Protein AF-A0A7S1YQ18-F1 (afdb_monomer_lite)

Radius of gyration: 20.89 Å; chains: 1; bounding box: 42×50×56 Å

Sequence (160 aa):
MDELAQLTNASASYEEVAENGPPTDPLQFPEPTVGRAARITATVYNPATGEEASVPNVIFEDKGSDPPDRAYWIGRKLKKAIFGCVRSCTVLKLKEGGWKGHAGPGGSAWEVTSGLAAVKIMDWNAINEMRGRHVEDPVKEVSAMQYISSNGIHPNVMCC

Secondary structure (DSSP, 8-state):
--HHHHHHTT---HHHHHHT-S--PPPPPPPPP---EEEEEEEEEETTTTEEEEEEEEEEE--TTSPPS-EEEEEEEEEEETTEEEEEEEEEEEPTT----TT-TT--EEEEEEEEEEEEEE-HHHHHHTTTTSS--HHHHHHHHHHHHHT---TTS---

Foldseek 3Di:
DVVVVVVVVVDDDPVRVVVVDDDDDDDDFPQFDDFDKDFAFAWEAEPVVRDIDGAGGKMFTCPPQDDGQWIWRWDDFDAADPFGGKTKTFIKGFDVVQDQGPDGVRHGYIYTDPDMDIDGDGDPVSLVVCPVVDPDRVSVVNRVLVVCPVVPPDPPDDHD

pLDDT: mean 86.25, std 12.16, range [46.41, 97.94]

Structure (mmCIF, N/CA/C/O backbone):
data_AF-A0A7S1YQ18-F1
#
_entry.id   AF-A0A7S1YQ18-F1
#
loop_
_atom_site.group_PDB
_atom_site.id
_atom_site.type_symbol
_atom_site.label_atom_id
_atom_site.label_alt_id
_atom_site.label_comp_id
_atom_site.label_asym_id
_atom_site.label_entity_id
_atom_site.label_seq_id
_atom_site.pdbx_PDB_ins_code
_atom_site.Cartn_x
_atom_site.Cartn_y
_atom_site.Cartn_z
_atom_site.occupancy
_atom_site.B_iso_or_equiv
_atom_site.auth_seq_id
_atom_site.auth_comp_id
_atom_site.auth_asym_id
_atom_site.auth_atom_id
_atom_site.pdbx_PDB_model_num
ATOM 1 N N . MET A 1 1 ? 21.021 -32.694 -6.159 1.00 46.41 1 MET A N 1
ATOM 2 C CA . MET A 1 1 ? 20.047 -33.247 -7.127 1.00 46.41 1 MET A CA 1
ATOM 3 C C . MET A 1 1 ? 18.936 -32.244 -7.474 1.00 46.41 1 MET A C 1
ATOM 5 O O . MET A 1 1 ? 18.363 -32.386 -8.538 1.00 46.41 1 MET A O 1
ATOM 9 N N . ASP A 1 2 ? 18.702 -31.199 -6.661 1.00 53.03 2 ASP A N 1
ATOM 10 C CA . ASP A 1 2 ? 17.746 -30.099 -6.935 1.00 53.03 2 ASP A CA 1
ATOM 11 C C . ASP A 1 2 ? 18.248 -29.011 -7.916 1.00 53.03 2 ASP A C 1
ATOM 13 O O . ASP A 1 2 ? 17.453 -28.320 -8.542 1.00 53.03 2 ASP A O 1
ATOM 17 N N . GLU A 1 3 ? 19.565 -28.854 -8.092 1.00 50.22 3 GLU A N 1
ATOM 18 C CA . GLU A 1 3 ? 20.155 -27.833 -8.986 1.00 50.22 3 GLU A CA 1
ATOM 19 C C . GLU A 1 3 ? 19.875 -28.088 -10.478 1.00 50.22 3 GLU A C 1
ATOM 21 O O . GLU A 1 3 ? 19.749 -27.154 -11.264 1.00 50.22 3 GLU A O 1
ATOM 26 N N . LEU A 1 4 ? 19.729 -29.354 -10.878 1.00 48.66 4 LEU A N 1
ATOM 27 C CA . LEU A 1 4 ? 19.463 -29.737 -12.270 1.00 48.66 4 LEU A CA 1
ATOM 28 C C . LEU A 1 4 ? 18.005 -29.501 -12.685 1.00 48.66 4 LEU A C 1
ATOM 30 O O . LEU A 1 4 ? 17.751 -29.242 -13.858 1.00 48.66 4 LEU A O 1
ATOM 34 N N . ALA A 1 5 ? 17.067 -29.528 -11.732 1.00 54.09 5 ALA A N 1
ATOM 35 C CA . ALA A 1 5 ? 15.654 -29.242 -11.983 1.00 54.09 5 ALA A CA 1
ATOM 36 C C . ALA A 1 5 ? 15.405 -27.749 -12.273 1.00 54.09 5 ALA A C 1
ATOM 38 O O . ALA A 1 5 ? 14.485 -27.397 -13.010 1.00 54.09 5 ALA A O 1
ATOM 39 N N . GLN A 1 6 ? 16.250 -26.858 -11.740 1.00 49.34 6 GLN A N 1
ATOM 40 C CA . GLN A 1 6 ? 16.194 -25.425 -12.052 1.00 49.34 6 GLN A CA 1
ATOM 41 C C . GLN A 1 6 ? 16.665 -25.117 -13.480 1.00 49.34 6 GLN A C 1
ATOM 43 O O . GLN A 1 6 ? 16.131 -24.207 -14.108 1.00 49.34 6 GLN A O 1
ATOM 48 N N . LEU A 1 7 ? 17.609 -25.897 -14.020 1.00 48.50 7 LEU A N 1
ATOM 49 C CA . LEU A 1 7 ? 18.074 -25.755 -15.405 1.00 48.50 7 LEU A CA 1
ATOM 50 C C . LEU A 1 7 ? 17.035 -26.235 -16.425 1.00 48.50 7 LEU A C 1
ATOM 52 O O . LEU A 1 7 ? 16.941 -25.660 -17.504 1.00 48.50 7 LEU A O 1
ATOM 56 N N . THR A 1 8 ? 16.218 -27.234 -16.080 1.00 51.31 8 THR A N 1
ATOM 57 C CA . THR A 1 8 ? 15.204 -27.785 -16.997 1.00 51.31 8 THR A CA 1
ATOM 58 C C . THR A 1 8 ? 14.046 -26.816 -17.257 1.00 51.31 8 THR A C 1
ATOM 60 O O . THR A 1 8 ? 13.452 -26.858 -18.325 1.00 51.31 8 THR A O 1
ATOM 63 N N . ASN A 1 9 ? 13.757 -25.906 -16.319 1.00 52.59 9 ASN A N 1
ATOM 64 C CA . ASN A 1 9 ? 12.724 -24.871 -16.476 1.00 52.59 9 ASN A CA 1
ATOM 65 C C . ASN A 1 9 ? 13.238 -23.572 -17.125 1.00 52.59 9 ASN A C 1
ATOM 67 O O . ASN A 1 9 ? 12.455 -22.646 -17.325 1.00 52.59 9 ASN A O 1
ATOM 71 N N . ALA A 1 10 ? 14.539 -23.479 -17.418 1.00 56.31 10 ALA A N 1
ATOM 72 C CA . ALA A 1 10 ? 15.176 -22.272 -17.950 1.00 56.31 10 ALA A CA 1
ATOM 73 C C . ALA A 1 10 ? 15.845 -22.479 -19.320 1.00 56.31 10 ALA A C 1
ATOM 75 O O . ALA A 1 10 ? 16.422 -21.537 -19.861 1.00 56.31 10 ALA A O 1
ATOM 76 N N . SER A 1 11 ? 15.788 -23.685 -19.892 1.00 68.81 11 SER A N 1
ATOM 77 C CA . SER A 1 11 ? 16.365 -23.970 -21.205 1.00 68.81 11 SER A CA 1
ATOM 78 C C . SER A 1 11 ? 15.278 -24.014 -22.277 1.00 68.81 11 SER A C 1
ATOM 80 O O . SER A 1 11 ? 14.524 -24.981 -22.339 1.00 68.81 11 SER A O 1
ATOM 82 N N . ALA A 1 12 ? 15.229 -22.993 -23.132 1.00 77.50 12 ALA A N 1
ATOM 83 C CA . ALA A 1 12 ? 14.598 -23.107 -24.444 1.00 77.50 12 ALA A CA 1
ATOM 84 C C . ALA A 1 12 ? 15.595 -23.764 -25.414 1.00 77.50 12 ALA A C 1
ATOM 86 O O . ALA A 1 12 ? 16.792 -23.451 -25.390 1.00 77.50 12 ALA A O 1
ATOM 87 N N . SER A 1 13 ? 15.123 -24.688 -26.244 1.00 85.69 13 SER A N 1
ATOM 88 C CA . SER A 1 13 ? 15.915 -25.279 -27.325 1.00 85.69 13 SER A CA 1
ATOM 89 C C . SER A 1 13 ? 16.262 -24.231 -28.389 1.00 85.69 13 SER A C 1
ATOM 91 O O . SER A 1 13 ? 15.602 -23.201 -28.524 1.00 85.69 13 SER A O 1
ATOM 93 N N . TYR A 1 14 ? 17.312 -24.489 -29.173 1.00 83.44 14 TYR A N 1
ATOM 94 C CA . TYR A 1 14 ? 17.672 -23.614 -30.294 1.00 83.44 14 TYR A CA 1
ATOM 95 C C . TYR A 1 14 ? 16.523 -23.475 -31.303 1.00 83.44 14 TYR A C 1
ATOM 97 O O . TYR A 1 14 ? 16.272 -22.377 -31.790 1.00 83.44 14 TYR A O 1
ATOM 105 N N . GLU A 1 15 ? 15.825 -24.577 -31.585 1.00 90.25 15 GLU A N 1
ATOM 106 C CA . GLU A 1 15 ? 14.673 -24.620 -32.489 1.00 90.25 15 GLU A CA 1
ATOM 107 C C . GLU A 1 15 ? 13.542 -23.727 -31.965 1.00 90.25 15 GLU A C 1
ATOM 109 O O . GLU A 1 15 ? 13.087 -22.854 -32.698 1.00 90.25 15 GLU A O 1
ATOM 114 N N . GLU A 1 16 ? 13.191 -23.822 -30.677 1.00 84.75 16 GLU A N 1
ATOM 115 C CA . GLU A 1 16 ? 12.201 -22.929 -30.053 1.00 84.75 16 GLU A CA 1
ATOM 116 C C . GLU A 1 16 ? 12.626 -21.457 -30.131 1.00 84.75 16 GLU A C 1
ATOM 118 O O . GLU A 1 16 ? 11.817 -20.596 -30.471 1.00 84.75 16 GLU A O 1
ATOM 123 N N . VAL A 1 17 ? 13.889 -21.128 -29.839 1.00 83.31 17 VAL A N 1
ATOM 124 C CA . VAL A 1 17 ? 14.372 -19.738 -29.930 1.00 83.31 17 VAL A CA 1
ATOM 125 C C . VAL A 1 17 ? 14.315 -19.227 -31.374 1.00 83.31 17 VAL A C 1
ATOM 127 O O . VAL A 1 17 ? 13.929 -18.081 -31.592 1.00 83.31 17 VAL A O 1
ATOM 130 N N . ALA A 1 18 ? 14.655 -20.064 -32.357 1.00 86.38 18 ALA A N 1
ATOM 131 C CA . ALA A 1 18 ? 14.587 -19.712 -33.773 1.00 86.38 18 ALA A CA 1
ATOM 132 C C . ALA A 1 18 ? 13.136 -19.532 -34.263 1.00 86.38 18 ALA A C 1
ATOM 134 O O . ALA A 1 18 ? 12.865 -18.622 -35.049 1.00 86.38 18 ALA A O 1
ATOM 135 N N . GLU A 1 19 ? 12.203 -20.354 -33.774 1.00 92.00 19 GLU A N 1
ATOM 136 C CA . GLU A 1 19 ? 10.769 -20.265 -34.083 1.00 92.00 19 GLU A CA 1
ATOM 137 C C . GLU A 1 19 ? 10.097 -19.025 -33.473 1.00 92.00 19 GLU A C 1
ATOM 139 O O . GLU A 1 19 ? 9.159 -18.483 -34.060 1.00 92.00 19 GLU A O 1
ATOM 144 N N . ASN A 1 20 ? 10.601 -18.520 -32.342 1.00 85.62 20 ASN A N 1
ATOM 145 C CA . ASN A 1 20 ? 10.099 -17.299 -31.694 1.00 85.62 20 ASN A CA 1
ATOM 146 C C . ASN A 1 20 ? 10.471 -15.995 -32.433 1.00 85.62 20 ASN A C 1
ATOM 148 O O . ASN A 1 20 ? 10.044 -14.912 -32.028 1.00 85.62 20 ASN A O 1
ATOM 152 N N . GLY A 1 21 ? 11.213 -16.086 -33.540 1.00 87.50 21 GLY A N 1
ATOM 153 C CA . GLY A 1 21 ? 11.546 -14.952 -34.396 1.00 87.50 21 GLY A CA 1
ATOM 154 C C . GLY A 1 21 ? 12.767 -14.147 -33.929 1.00 87.50 21 GLY A C 1
ATOM 155 O O . GLY A 1 21 ? 13.432 -14.494 -32.951 1.00 87.50 21 GLY A O 1
ATOM 156 N N . PRO A 1 22 ? 13.130 -13.080 -34.666 1.00 87.94 22 PRO A N 1
ATOM 157 C CA . PRO A 1 22 ? 14.273 -12.249 -34.312 1.00 87.94 22 PRO A CA 1
ATOM 158 C C . PRO A 1 22 ? 14.017 -11.497 -32.995 1.00 87.94 22 PRO A C 1
ATOM 160 O O . PRO A 1 22 ? 12.866 -11.171 -32.700 1.00 87.94 22 PRO A O 1
ATOM 163 N N . PRO A 1 23 ? 15.070 -11.151 -32.231 1.00 84.38 23 PRO A N 1
ATOM 164 C CA . PRO A 1 23 ? 14.932 -10.302 -31.055 1.00 84.38 23 PRO A CA 1
ATOM 165 C C . PRO A 1 23 ? 14.171 -9.018 -31.393 1.00 84.38 23 PRO A C 1
ATOM 167 O O . PRO A 1 23 ? 14.518 -8.314 -32.344 1.00 84.38 23 PRO A O 1
ATOM 170 N N . THR A 1 24 ? 13.148 -8.711 -30.604 1.00 84.88 24 THR A N 1
ATOM 171 C CA . THR A 1 24 ? 12.401 -7.456 -30.701 1.00 84.88 24 THR A CA 1
ATOM 172 C C . THR A 1 24 ? 12.666 -6.607 -29.473 1.00 84.88 24 THR A C 1
ATOM 174 O O . THR A 1 24 ? 12.997 -7.125 -28.403 1.00 84.88 24 THR A O 1
ATOM 177 N N . ASP A 1 25 ? 12.464 -5.298 -29.598 1.00 82.56 25 ASP A N 1
ATOM 178 C CA . ASP A 1 25 ? 12.459 -4.442 -28.421 1.00 82.56 25 ASP A CA 1
ATOM 179 C C . ASP A 1 25 ? 11.339 -4.878 -27.463 1.00 82.56 25 ASP A C 1
ATOM 181 O O . ASP A 1 25 ? 10.238 -5.232 -27.908 1.00 82.56 25 ASP A O 1
ATOM 185 N N . PRO A 1 26 ? 11.596 -4.880 -26.144 1.00 79.50 26 PRO A N 1
ATOM 186 C CA . PRO A 1 26 ? 10.570 -5.206 -25.172 1.00 79.50 26 PRO A CA 1
ATOM 187 C C . PRO A 1 26 ? 9.431 -4.187 -25.238 1.00 79.50 26 PRO A C 1
ATOM 189 O O . PRO A 1 26 ? 9.640 -3.005 -25.540 1.00 79.50 26 PRO A O 1
ATOM 192 N N . LEU A 1 27 ? 8.226 -4.655 -24.903 1.00 81.38 27 LEU A N 1
ATOM 193 C CA . LEU A 1 27 ? 7.041 -3.810 -24.805 1.00 81.38 27 LEU A CA 1
ATOM 194 C C . LEU A 1 27 ? 7.336 -2.604 -23.905 1.00 81.38 27 LEU A C 1
ATOM 196 O O . LEU A 1 27 ? 7.786 -2.753 -22.768 1.00 81.38 27 LEU A O 1
ATOM 200 N N . GLN A 1 28 ? 7.075 -1.408 -24.423 1.00 85.75 28 GLN A N 1
ATOM 201 C CA . GLN A 1 28 ? 7.185 -0.183 -23.644 1.00 85.75 28 GLN A CA 1
ATOM 202 C C . GLN A 1 28 ? 5.900 0.001 -22.839 1.00 85.75 28 GLN A C 1
ATOM 204 O O . GLN A 1 28 ? 4.805 0.046 -23.402 1.00 85.75 28 GLN A O 1
ATOM 209 N N . PHE A 1 29 ? 6.032 0.097 -21.520 1.00 88.06 29 PHE A N 1
ATOM 210 C CA . PHE A 1 29 ? 4.912 0.399 -20.635 1.00 88.06 29 PHE A CA 1
ATOM 211 C C . PHE A 1 29 ? 4.720 1.916 -20.528 1.00 88.06 29 PHE A C 1
ATOM 213 O O . PHE A 1 29 ? 5.702 2.657 -20.619 1.00 88.06 29 PHE A O 1
ATOM 220 N N . PRO A 1 30 ? 3.485 2.401 -20.313 1.00 90.31 30 PRO A N 1
ATOM 221 C CA . PRO A 1 30 ? 3.264 3.809 -20.013 1.00 90.31 30 PRO A CA 1
ATOM 222 C C . PRO A 1 30 ? 3.992 4.223 -18.725 1.00 90.31 30 PRO A C 1
ATOM 224 O O . PRO A 1 30 ? 4.278 3.397 -17.851 1.00 90.31 30 PRO A O 1
ATOM 227 N N . GLU A 1 31 ? 4.266 5.521 -18.594 1.00 90.62 31 GLU A N 1
ATOM 228 C CA . GLU A 1 31 ? 4.762 6.086 -17.337 1.00 90.62 31 GLU A CA 1
ATOM 229 C C . GLU A 1 31 ? 3.797 5.741 -16.193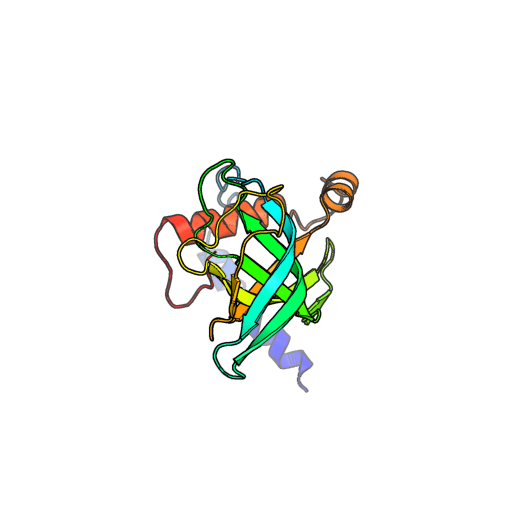 1.00 90.62 31 GLU A C 1
ATOM 231 O O . GLU A 1 31 ? 2.575 5.834 -16.370 1.00 90.62 31 GLU A O 1
ATOM 236 N N . PRO A 1 32 ? 4.312 5.313 -15.029 1.00 91.44 32 PRO A N 1
ATOM 237 C CA . PRO A 1 32 ? 3.457 4.854 -13.958 1.00 91.44 32 PRO A CA 1
ATOM 238 C C . PRO A 1 32 ? 2.731 6.038 -13.329 1.00 91.44 32 PRO A C 1
ATOM 240 O O . PRO A 1 32 ? 3.289 7.117 -13.112 1.00 91.44 32 PRO A O 1
ATOM 243 N N . THR A 1 33 ? 1.480 5.812 -12.958 1.00 90.62 33 THR A N 1
ATOM 244 C CA . THR A 1 33 ? 0.729 6.762 -12.139 1.00 90.62 33 THR A CA 1
ATOM 245 C C . THR A 1 33 ? 1.145 6.623 -10.678 1.00 90.62 33 THR A C 1
ATOM 247 O O . THR A 1 33 ? 1.261 5.516 -10.151 1.00 90.62 33 THR A O 1
ATOM 250 N N . VAL A 1 34 ? 1.391 7.747 -10.005 1.00 89.12 34 VAL A N 1
ATOM 251 C CA . VAL A 1 34 ? 1.796 7.773 -8.594 1.00 89.12 34 VAL A CA 1
ATOM 252 C C . VAL A 1 34 ? 0.825 8.622 -7.783 1.00 89.12 34 VAL A C 1
ATOM 254 O O . VAL A 1 34 ? 0.429 9.707 -8.202 1.00 89.12 34 VAL A O 1
ATOM 257 N N . GLY A 1 35 ? 0.443 8.115 -6.614 1.00 90.12 35 GLY A N 1
ATOM 258 C CA . GLY A 1 35 ? -0.389 8.820 -5.644 1.00 90.12 35 GLY A CA 1
ATOM 259 C C . GLY A 1 35 ? 0.427 9.300 -4.447 1.00 90.12 35 GLY A C 1
ATOM 260 O O . GLY A 1 35 ? 1.512 8.786 -4.162 1.00 90.12 35 GLY A O 1
ATOM 261 N N . ARG A 1 36 ? -0.110 10.276 -3.712 1.00 92.50 36 ARG A N 1
ATOM 262 C CA . ARG A 1 36 ? 0.438 10.646 -2.402 1.00 92.50 36 ARG A CA 1
ATOM 263 C C . ARG A 1 36 ? -0.029 9.638 -1.362 1.00 92.50 36 ARG A C 1
ATOM 265 O O . ARG A 1 36 ? -1.166 9.180 -1.395 1.00 92.50 36 ARG A O 1
ATOM 272 N N . ALA A 1 37 ? 0.842 9.325 -0.414 1.00 92.06 37 ALA A N 1
ATOM 273 C CA . ALA A 1 37 ? 0.506 8.487 0.722 1.00 92.06 37 ALA A CA 1
ATOM 274 C C . ALA A 1 37 ? 0.993 9.143 2.010 1.00 92.06 37 ALA A C 1
ATOM 276 O O . ALA A 1 37 ? 2.076 9.730 2.050 1.00 92.06 37 ALA A O 1
ATOM 277 N N . ALA A 1 38 ? 0.206 8.998 3.068 1.00 91.19 38 ALA A N 1
ATOM 278 C CA . ALA A 1 38 ? 0.569 9.429 4.407 1.00 91.19 38 ALA A CA 1
ATOM 279 C C . ALA A 1 38 ? 0.928 8.214 5.265 1.00 91.19 38 ALA A C 1
ATOM 281 O O . ALA A 1 38 ? 0.332 7.144 5.128 1.00 91.19 38 ALA A O 1
ATOM 282 N N . ARG A 1 39 ? 1.890 8.385 6.177 1.00 92.31 39 ARG A N 1
ATOM 283 C CA . ARG A 1 39 ? 2.227 7.402 7.215 1.00 92.31 39 ARG A CA 1
ATOM 284 C C . ARG A 1 39 ? 2.004 8.025 8.580 1.00 92.31 39 ARG A C 1
ATOM 286 O O . ARG A 1 39 ? 2.613 9.044 8.891 1.00 92.31 39 ARG A O 1
ATOM 293 N N . ILE A 1 40 ? 1.183 7.383 9.401 1.00 91.44 40 ILE A N 1
ATOM 294 C CA . ILE A 1 40 ? 0.805 7.897 10.719 1.00 91.44 40 ILE A CA 1
ATOM 295 C C . ILE A 1 40 ? 0.896 6.827 11.808 1.00 91.44 40 ILE A C 1
ATOM 297 O O . ILE A 1 40 ? 1.008 5.626 11.539 1.00 91.44 40 ILE A O 1
ATOM 301 N N . THR A 1 41 ? 0.818 7.293 13.050 1.00 91.38 41 THR A N 1
ATOM 302 C CA . THR A 1 41 ? 0.355 6.497 14.189 1.00 91.38 41 THR A CA 1
ATOM 303 C C . THR A 1 41 ? -1.145 6.737 14.336 1.00 91.38 41 THR A C 1
ATOM 305 O O . THR A 1 41 ? -1.572 7.890 14.294 1.00 91.38 41 THR A O 1
ATOM 308 N N . ALA A 1 42 ? -1.941 5.678 14.473 1.00 90.50 42 ALA A N 1
ATOM 309 C CA . ALA A 1 42 ? -3.398 5.784 14.503 1.00 90.50 42 ALA A CA 1
ATOM 310 C C . ALA A 1 42 ? -4.024 4.898 15.581 1.00 90.50 42 ALA A C 1
ATOM 312 O O . ALA A 1 42 ? -3.481 3.847 15.918 1.00 90.50 42 ALA A O 1
ATOM 313 N N . THR A 1 43 ? -5.197 5.301 16.067 1.00 92.31 43 THR A N 1
ATOM 314 C CA . THR A 1 43 ? -6.045 4.450 16.905 1.00 92.31 43 THR A CA 1
ATOM 315 C C . THR A 1 43 ? -6.781 3.448 16.023 1.00 92.31 43 THR A C 1
ATOM 317 O O . THR A 1 43 ? -7.484 3.827 15.080 1.00 92.31 43 THR A O 1
ATOM 320 N N . VAL A 1 44 ? -6.610 2.168 16.336 1.00 94.50 44 VAL A N 1
ATOM 321 C CA . VAL A 1 44 ? -7.179 1.046 15.594 1.00 94.50 44 VAL A CA 1
ATOM 322 C C . VAL A 1 44 ? -7.981 0.167 16.548 1.00 94.50 44 VAL A C 1
ATOM 324 O O . VAL A 1 44 ? -7.462 -0.295 17.562 1.00 94.50 44 VAL A O 1
ATOM 327 N N . TYR A 1 45 ? -9.241 -0.074 16.198 1.00 95.06 45 TYR A N 1
ATOM 328 C CA . TYR A 1 45 ? -10.150 -0.991 16.876 1.00 95.06 45 TYR A CA 1
ATOM 329 C C . TYR A 1 45 ? -10.063 -2.394 16.272 1.00 95.06 45 TYR A C 1
ATOM 331 O O . TYR A 1 45 ? -10.113 -2.553 15.049 1.00 95.06 45 TYR A O 1
ATOM 339 N N . ASN A 1 46 ? -9.966 -3.417 17.117 1.00 95.81 46 ASN A N 1
ATOM 340 C CA . ASN A 1 46 ? -10.027 -4.814 16.711 1.00 95.81 46 ASN A CA 1
ATOM 341 C C . ASN A 1 46 ? -11.400 -5.412 17.070 1.00 95.81 46 ASN A C 1
ATOM 343 O O . ASN A 1 46 ? -11.645 -5.690 18.244 1.00 95.81 46 ASN A O 1
ATOM 347 N N . PRO A 1 47 ? -12.282 -5.684 16.091 1.00 94.94 47 PRO A N 1
ATOM 348 C CA . PRO A 1 47 ? -13.616 -6.213 16.371 1.00 94.94 47 PRO A CA 1
ATOM 349 C C . PRO A 1 47 ? -13.593 -7.649 16.912 1.00 94.94 47 PRO A C 1
ATOM 351 O O . PRO A 1 47 ? -14.557 -8.074 17.540 1.00 94.94 47 PRO A O 1
ATOM 354 N N . ALA A 1 48 ? -12.505 -8.400 16.702 1.00 94.12 48 ALA A N 1
ATOM 355 C CA . ALA A 1 48 ? -12.386 -9.766 17.207 1.00 94.12 48 ALA A CA 1
ATOM 356 C C . ALA A 1 48 ? -12.090 -9.819 18.715 1.00 94.12 48 ALA A C 1
ATOM 358 O O . ALA A 1 48 ? -12.512 -10.761 19.380 1.00 94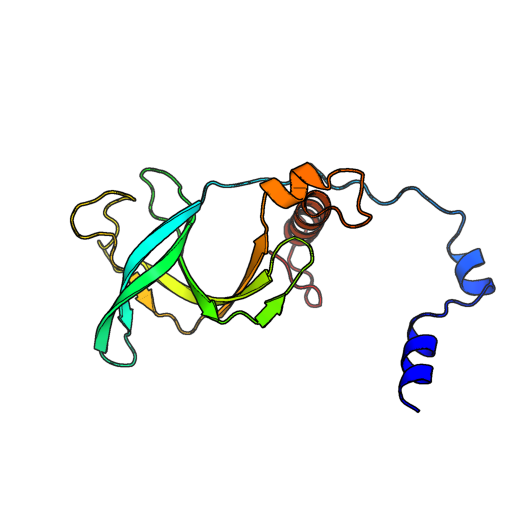.12 48 ALA A O 1
ATOM 359 N N . THR A 1 49 ? -11.367 -8.828 19.253 1.00 95.25 49 THR A N 1
ATOM 360 C CA . THR A 1 49 ? -11.018 -8.762 20.686 1.00 95.25 49 THR A CA 1
ATOM 361 C C . THR A 1 49 ? -11.799 -7.691 21.445 1.00 95.25 49 THR A C 1
ATOM 363 O O . THR A 1 49 ? -11.860 -7.736 22.669 1.00 95.25 49 THR A O 1
ATOM 366 N N . GLY A 1 50 ? -12.416 -6.739 20.740 1.00 94.81 50 GLY A N 1
ATOM 367 C CA . GLY A 1 50 ? -13.081 -5.582 21.335 1.00 94.81 50 GLY A CA 1
ATOM 368 C C . GLY A 1 50 ? -12.117 -4.493 21.817 1.00 94.81 50 GLY A C 1
ATOM 369 O O . GLY A 1 50 ? -12.553 -3.544 22.464 1.00 94.81 50 GLY A O 1
ATOM 370 N N . GLU A 1 51 ? -10.826 -4.608 21.511 1.00 95.25 51 GLU A N 1
ATOM 371 C CA . GLU A 1 51 ? -9.787 -3.711 22.018 1.00 95.25 51 GLU A CA 1
ATOM 372 C C . GLU A 1 51 ? -9.486 -2.568 21.045 1.00 95.25 51 GLU A C 1
ATOM 374 O O . GLU A 1 51 ? -9.552 -2.727 19.824 1.00 95.25 51 GLU A O 1
ATOM 379 N N . GLU A 1 52 ? -9.086 -1.420 21.590 1.00 94.19 52 GLU A N 1
ATOM 380 C CA . GLU A 1 52 ? -8.509 -0.313 20.828 1.00 94.19 52 GLU A CA 1
ATOM 381 C C . GLU A 1 52 ? -7.035 -0.137 21.194 1.00 94.19 52 GLU A C 1
ATOM 383 O O . GLU A 1 52 ? -6.658 -0.174 22.366 1.00 94.19 52 GLU A O 1
ATOM 388 N N . ALA A 1 53 ? -6.193 0.073 20.183 1.00 92.75 53 ALA A N 1
ATOM 389 C CA . ALA A 1 53 ? -4.764 0.291 20.364 1.00 92.75 53 ALA A CA 1
ATOM 390 C C . ALA A 1 53 ? -4.254 1.423 19.469 1.00 92.75 53 ALA A C 1
ATOM 392 O O . ALA A 1 53 ? -4.677 1.575 18.323 1.00 92.75 53 ALA A O 1
ATOM 393 N N . SER A 1 54 ? -3.297 2.197 19.981 1.00 92.69 54 SER A N 1
ATOM 394 C CA . SER A 1 54 ? -2.522 3.138 19.171 1.00 92.69 54 SER A CA 1
ATOM 395 C C . SER A 1 54 ? -1.393 2.381 18.482 1.00 92.69 54 SER A C 1
ATOM 397 O O . SER A 1 54 ? -0.499 1.855 19.149 1.00 92.69 54 SER A O 1
ATOM 399 N N . VAL A 1 55 ? -1.442 2.291 17.152 1.00 93.06 55 VAL A N 1
ATOM 400 C CA . VAL A 1 55 ? -0.479 1.513 16.369 1.00 93.06 55 VAL A CA 1
ATOM 401 C C . VAL A 1 55 ? 0.306 2.406 15.408 1.00 93.06 55 VAL A C 1
ATOM 403 O O . VAL A 1 55 ? -0.269 3.280 14.753 1.00 93.06 55 VAL A O 1
ATOM 406 N N . PRO A 1 56 ? 1.631 2.211 15.295 1.00 93.94 56 PRO A N 1
ATOM 407 C CA . PRO A 1 56 ? 2.443 2.956 14.349 1.00 93.94 56 PRO A CA 1
ATOM 408 C C . PRO A 1 56 ? 2.336 2.353 12.947 1.00 93.94 56 PRO A C 1
ATOM 410 O O . PRO A 1 56 ? 1.963 1.193 12.767 1.00 93.94 56 PRO A O 1
ATOM 413 N N . ASN A 1 57 ? 2.821 3.103 11.959 1.00 94.81 57 ASN A N 1
ATOM 414 C CA . ASN A 1 57 ? 3.002 2.630 10.584 1.00 94.81 57 ASN A CA 1
ATOM 415 C C . ASN A 1 57 ? 1.683 2.248 9.912 1.00 94.81 57 ASN A C 1
ATOM 417 O O . ASN A 1 57 ? 1.602 1.215 9.252 1.00 94.81 57 ASN A O 1
ATOM 421 N N . VAL A 1 58 ? 0.661 3.078 10.076 1.00 94.50 58 VAL A N 1
ATOM 422 C CA . VAL A 1 58 ? -0.539 3.006 9.246 1.00 94.50 58 VAL A CA 1
ATOM 423 C C . VAL A 1 58 ? -0.304 3.860 8.008 1.00 94.50 58 VAL A C 1
ATOM 425 O O . VAL A 1 58 ? 0.074 5.024 8.137 1.00 94.50 58 VAL A O 1
ATOM 428 N N . ILE A 1 59 ? -0.477 3.270 6.826 1.00 95.06 59 ILE A N 1
ATOM 429 C CA . ILE A 1 59 ? -0.311 3.939 5.531 1.00 95.06 59 ILE A CA 1
ATOM 430 C C . ILE A 1 59 ? -1.646 3.974 4.797 1.00 95.06 59 ILE A C 1
ATOM 432 O O . ILE A 1 59 ? -2.335 2.959 4.726 1.00 95.06 59 ILE A O 1
ATOM 436 N N . PHE A 1 60 ? -1.992 5.118 4.223 1.00 94.12 60 PHE A N 1
ATOM 437 C CA . PHE A 1 60 ? -3.174 5.286 3.379 1.00 94.12 60 PHE A CA 1
ATOM 438 C C . PHE A 1 60 ? -2.898 6.295 2.265 1.00 94.12 60 PHE A C 1
ATOM 440 O O . PHE A 1 60 ? -1.933 7.059 2.332 1.00 94.12 60 PHE A O 1
ATOM 447 N N . GLU A 1 61 ? -3.741 6.276 1.237 1.00 93.19 61 GLU A N 1
ATOM 448 C CA . GLU A 1 61 ? -3.695 7.243 0.143 1.00 93.19 61 GLU A CA 1
ATOM 449 C C . GLU A 1 61 ? -4.152 8.626 0.624 1.00 93.19 61 GLU A C 1
ATOM 451 O O . GLU A 1 61 ? -5.243 8.775 1.170 1.00 93.19 61 GLU A O 1
ATOM 456 N N . ASP A 1 62 ? -3.327 9.647 0.415 1.00 90.81 62 ASP A N 1
ATOM 457 C CA . ASP A 1 62 ? -3.654 11.019 0.793 1.00 90.81 62 ASP A CA 1
ATOM 458 C C . ASP A 1 62 ? -4.407 11.735 -0.338 1.00 90.81 62 ASP A C 1
ATOM 460 O O . ASP A 1 62 ? -3.815 12.371 -1.222 1.00 90.81 62 ASP A O 1
ATOM 464 N N . LYS A 1 63 ? -5.740 11.642 -0.270 1.00 88.25 63 LYS A N 1
ATOM 465 C CA . LYS A 1 63 ? -6.687 12.359 -1.137 1.00 88.25 63 LYS A CA 1
ATOM 466 C C . LYS A 1 63 ? -7.010 13.776 -0.622 1.00 88.25 63 LYS A C 1
ATOM 468 O O . LYS A 1 63 ? -7.927 14.424 -1.119 1.00 88.25 63 LYS A O 1
ATOM 473 N N . GLY A 1 64 ? -6.262 14.300 0.355 1.00 83.69 64 GLY A N 1
ATOM 474 C CA . GLY A 1 64 ? -6.512 15.610 0.954 1.00 83.69 64 GLY A CA 1
ATOM 475 C C . GLY A 1 64 ? -7.696 15.589 1.924 1.00 83.69 64 GLY A C 1
ATOM 476 O O . GLY A 1 64 ? -7.576 15.084 3.040 1.00 83.69 64 GLY A O 1
ATOM 477 N N . SER A 1 65 ? -8.824 16.189 1.535 1.00 80.81 65 SER A N 1
ATOM 478 C CA . SER A 1 65 ? -10.030 16.242 2.378 1.00 80.81 65 SER A CA 1
ATOM 479 C C . SER A 1 65 ? -10.828 14.942 2.366 1.00 80.81 65 SER A C 1
ATOM 481 O O . SER A 1 65 ? -11.506 14.639 3.351 1.00 80.81 65 SER A O 1
ATOM 483 N N . ASP A 1 66 ? -10.747 14.184 1.276 1.00 87.94 66 ASP A N 1
ATOM 484 C CA . ASP A 1 66 ? -11.579 13.004 1.079 1.00 87.94 66 ASP A CA 1
ATOM 485 C C . ASP A 1 66 ? -11.046 11.806 1.873 1.00 87.94 66 ASP A C 1
ATOM 487 O O . ASP A 1 66 ? -9.827 11.613 1.966 1.00 87.94 66 ASP A O 1
ATOM 491 N N . PRO A 1 67 ? -11.936 10.986 2.459 1.00 90.38 67 PRO A N 1
ATOM 492 C CA . PRO A 1 67 ? -11.515 9.786 3.155 1.00 90.38 67 PRO A CA 1
ATOM 493 C C . PRO A 1 67 ? -10.893 8.784 2.167 1.00 90.38 67 PRO A C 1
ATOM 495 O O . PRO A 1 67 ? -11.445 8.552 1.088 1.00 90.38 67 PRO A O 1
ATOM 498 N N . PRO A 1 68 ? -9.768 8.142 2.519 1.00 92.81 68 PRO A N 1
ATOM 499 C CA . PRO A 1 68 ? -9.259 7.010 1.757 1.00 92.81 68 PRO A CA 1
ATOM 500 C C . PRO A 1 68 ? -10.193 5.801 1.886 1.00 92.81 68 PRO A C 1
ATOM 502 O O . PRO A 1 68 ? -10.818 5.584 2.924 1.00 92.81 6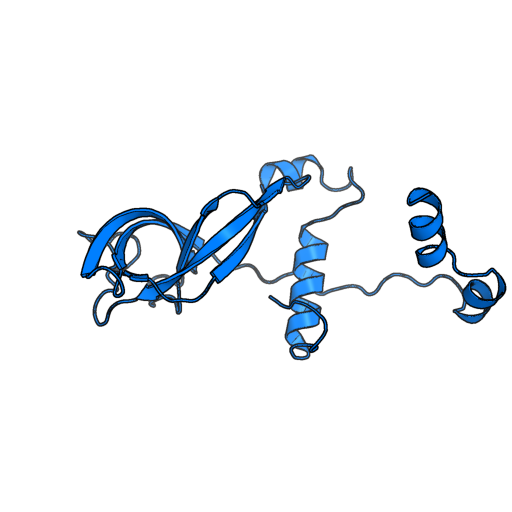8 PRO A O 1
ATOM 505 N N . ASP A 1 69 ? -10.207 4.949 0.863 1.00 92.75 69 ASP A N 1
ATOM 506 C CA . ASP A 1 69 ? -11.058 3.750 0.846 1.00 92.75 69 ASP A CA 1
ATOM 507 C C . ASP A 1 69 ? -10.615 2.708 1.890 1.00 92.75 69 ASP A C 1
ATOM 509 O O . ASP A 1 69 ? -11.410 1.915 2.394 1.00 92.75 69 ASP A O 1
ATOM 513 N N . ARG A 1 70 ? -9.316 2.699 2.212 1.00 95.44 70 ARG A N 1
ATOM 514 C CA . ARG A 1 70 ? -8.675 1.776 3.156 1.00 95.44 70 ARG A CA 1
ATOM 515 C C . ARG A 1 70 ? -7.333 2.316 3.635 1.00 95.44 70 ARG A C 1
ATOM 517 O O . ARG A 1 70 ? -6.732 3.183 3.000 1.00 95.44 70 ARG A O 1
ATOM 524 N N . ALA A 1 71 ? -6.831 1.728 4.713 1.00 96.12 71 ALA A N 1
ATOM 525 C CA . ALA A 1 71 ? -5.447 1.878 5.144 1.00 96.12 71 ALA A CA 1
ATOM 526 C C . ALA A 1 71 ? -4.776 0.517 5.334 1.00 96.12 71 ALA A C 1
ATOM 528 O O . ALA A 1 71 ? -5.424 -0.529 5.359 1.00 96.12 71 ALA A O 1
ATOM 529 N N . TYR A 1 72 ? -3.460 0.539 5.496 1.00 97.44 72 TYR A N 1
ATOM 530 C CA . TYR A 1 72 ? -2.635 -0.637 5.707 1.00 97.44 72 TYR A CA 1
ATOM 531 C C . TYR A 1 72 ? -1.795 -0.448 6.957 1.00 97.44 72 TYR A C 1
ATOM 533 O O . TYR A 1 72 ? -0.943 0.441 7.021 1.00 97.44 72 TYR A O 1
ATOM 541 N N . TRP A 1 73 ? -2.004 -1.309 7.945 1.00 97.31 73 TRP A N 1
ATOM 542 C CA . TRP A 1 73 ? -1.117 -1.387 9.092 1.00 97.31 73 TRP A CA 1
ATOM 543 C C . TRP A 1 73 ? 0.088 -2.261 8.751 1.00 97.31 73 TRP A C 1
ATOM 545 O O . TRP A 1 73 ? -0.038 -3.473 8.555 1.00 97.31 73 TRP A O 1
ATOM 555 N N . ILE A 1 74 ? 1.260 -1.635 8.648 1.00 97.88 74 ILE A N 1
ATOM 556 C CA . ILE A 1 74 ? 2.484 -2.295 8.196 1.00 97.88 74 ILE A CA 1
ATOM 557 C C . ILE A 1 74 ? 3.078 -3.164 9.310 1.00 97.88 74 ILE A C 1
ATOM 559 O O . ILE A 1 74 ? 3.597 -2.663 10.310 1.00 97.88 74 ILE A O 1
ATOM 563 N N . GLY A 1 75 ? 3.075 -4.475 9.083 1.00 96.56 75 GLY A N 1
ATOM 564 C CA . GLY A 1 75 ? 3.598 -5.486 9.993 1.00 96.56 75 GLY A CA 1
ATOM 565 C C . GLY A 1 75 ? 5.038 -5.908 9.688 1.00 96.56 75 GLY A C 1
ATOM 566 O O . GLY A 1 75 ? 5.914 -5.103 9.358 1.00 96.56 75 GLY A O 1
ATOM 567 N N . ARG A 1 76 ? 5.313 -7.207 9.847 1.00 96.56 76 ARG A N 1
ATOM 568 C CA . ARG A 1 76 ? 6.668 -7.769 9.748 1.00 96.56 76 ARG A CA 1
ATOM 569 C C . ARG A 1 76 ? 7.227 -7.730 8.324 1.00 96.56 76 ARG A C 1
ATOM 571 O O . ARG A 1 76 ? 6.503 -7.775 7.332 1.00 96.56 76 ARG A O 1
ATOM 578 N N . LYS A 1 77 ? 8.559 -7.687 8.225 1.00 97.62 77 LYS A N 1
ATOM 579 C CA . LYS A 1 77 ? 9.267 -7.854 6.949 1.00 97.62 77 LYS A CA 1
ATOM 580 C C . LYS A 1 77 ? 9.166 -9.316 6.507 1.00 97.62 77 LYS A C 1
ATOM 582 O O . LYS A 1 77 ? 9.436 -10.203 7.308 1.00 97.62 77 LYS A O 1
ATOM 587 N N . LEU A 1 78 ? 8.795 -9.537 5.251 1.00 97.62 78 LEU A N 1
ATOM 588 C CA . LEU A 1 78 ? 8.733 -10.857 4.621 1.00 97.62 78 LEU A CA 1
ATOM 589 C C . LEU A 1 78 ? 10.007 -11.144 3.826 1.00 97.62 78 LEU A C 1
ATOM 591 O O . LEU A 1 78 ? 10.567 -12.231 3.920 1.00 97.62 78 LEU A O 1
ATOM 595 N N . LYS A 1 79 ? 10.496 -10.154 3.068 1.00 97.12 79 LYS A N 1
ATOM 596 C CA . LYS A 1 79 ? 11.668 -10.317 2.199 1.00 97.12 79 LYS A CA 1
ATOM 597 C C . LYS A 1 79 ? 12.427 -9.002 2.031 1.00 97.12 79 LYS A C 1
ATOM 599 O O . LYS A 1 79 ? 11.818 -7.937 1.951 1.00 97.12 79 LYS A O 1
ATOM 604 N N . LYS A 1 80 ? 13.760 -9.067 1.981 1.00 95.31 80 LYS A N 1
ATOM 605 C CA . LYS A 1 80 ? 14.624 -7.950 1.560 1.00 95.31 80 LYS A CA 1
ATOM 606 C C . LYS A 1 80 ? 14.711 -7.932 0.029 1.00 95.31 80 LYS A C 1
ATOM 608 O O . LYS A 1 80 ? 14.864 -8.995 -0.565 1.00 95.31 80 LYS A O 1
ATOM 613 N N . ALA A 1 81 ? 14.628 -6.749 -0.567 1.00 90.12 81 ALA A N 1
ATOM 614 C CA . ALA A 1 81 ? 14.825 -6.504 -1.994 1.00 90.12 81 ALA A CA 1
ATOM 615 C C . ALA A 1 81 ? 16.009 -5.542 -2.195 1.00 90.12 81 ALA A C 1
ATOM 617 O O . ALA A 1 81 ? 16.505 -4.975 -1.218 1.00 90.12 81 ALA A O 1
ATOM 618 N N . ILE A 1 82 ? 16.448 -5.358 -3.441 1.00 89.62 82 ILE A N 1
ATOM 619 C CA . ILE A 1 82 ? 17.585 -4.486 -3.777 1.00 89.62 82 ILE A CA 1
ATOM 620 C C . ILE A 1 82 ? 17.300 -3.045 -3.344 1.00 89.62 82 ILE A C 1
ATOM 622 O O . ILE A 1 82 ? 18.054 -2.473 -2.563 1.00 89.62 82 ILE A O 1
ATOM 626 N N . PHE A 1 83 ? 16.143 -2.513 -3.743 1.00 91.88 83 PHE A N 1
ATOM 627 C CA . PHE A 1 83 ? 15.736 -1.135 -3.450 1.00 91.88 83 PHE A CA 1
ATOM 628 C C . PHE A 1 83 ? 14.815 -0.995 -2.235 1.00 91.88 83 PHE A C 1
ATOM 630 O O . PHE A 1 83 ? 14.198 0.050 -2.046 1.00 91.88 83 PHE A O 1
ATOM 637 N N . GLY A 1 84 ? 14.674 -2.038 -1.409 1.00 93.44 84 GLY A N 1
ATOM 638 C CA . GLY A 1 84 ? 13.804 -1.967 -0.237 1.00 93.44 84 GLY A CA 1
ATOM 639 C C . GLY A 1 84 ? 13.391 -3.319 0.334 1.00 93.44 84 GLY A C 1
ATOM 640 O O . GLY A 1 84 ? 14.227 -4.173 0.641 1.00 93.44 84 GLY A O 1
ATOM 641 N N . CYS A 1 85 ? 12.094 -3.517 0.571 1.00 95.81 85 CYS A N 1
ATOM 642 C CA . CYS A 1 85 ? 11.590 -4.761 1.153 1.00 95.81 85 CYS A CA 1
ATOM 643 C C . CYS A 1 85 ? 10.105 -5.007 0.889 1.00 95.81 85 CYS A C 1
ATOM 645 O O . CYS A 1 85 ? 9.342 -4.082 0.634 1.00 95.81 85 CYS A O 1
ATOM 647 N N . VAL A 1 86 ? 9.690 -6.263 1.037 1.00 96.62 86 VAL A N 1
ATOM 648 C CA . VAL A 1 86 ? 8.280 -6.656 1.086 1.00 96.62 86 VAL A CA 1
ATOM 649 C C . VAL A 1 86 ? 7.881 -6.887 2.540 1.00 96.62 86 VAL A C 1
ATOM 651 O O . VAL A 1 86 ? 8.612 -7.552 3.287 1.00 96.62 86 VAL A O 1
ATOM 654 N N . ARG A 1 87 ? 6.735 -6.346 2.961 1.00 97.94 87 ARG A N 1
ATOM 655 C CA . ARG A 1 87 ? 6.180 -6.516 4.315 1.00 97.94 87 ARG A CA 1
ATOM 656 C C . ARG A 1 87 ? 4.730 -6.991 4.257 1.00 97.94 87 ARG A C 1
ATOM 658 O O . ARG A 1 87 ? 4.008 -6.665 3.320 1.00 97.94 87 ARG A O 1
ATOM 665 N N . SER A 1 88 ? 4.316 -7.752 5.266 1.00 97.81 88 SER A N 1
ATOM 666 C CA . SER A 1 88 ? 2.910 -8.115 5.464 1.00 97.81 88 SER A CA 1
ATOM 667 C C . SER A 1 88 ? 2.161 -6.947 6.086 1.00 97.81 88 SER A C 1
ATOM 669 O O . SER A 1 88 ? 2.701 -6.295 6.983 1.00 97.81 88 SER A O 1
ATOM 671 N N . CYS A 1 89 ? 0.917 -6.744 5.686 1.00 97.25 89 CYS A N 1
ATOM 672 C CA . CYS A 1 89 ? 0.056 -5.689 6.192 1.00 97.25 89 CYS A CA 1
ATOM 673 C C . CYS A 1 89 ? -1.310 -6.246 6.558 1.00 97.25 89 CYS A C 1
ATOM 675 O O . CYS A 1 89 ? -1.822 -7.132 5.873 1.00 97.25 89 CYS A O 1
ATOM 677 N N . THR A 1 90 ? -1.907 -5.661 7.585 1.00 97.75 90 THR A N 1
ATOM 678 C CA . THR A 1 90 ? -3.327 -5.837 7.881 1.00 97.75 90 THR A CA 1
ATOM 679 C C . THR A 1 90 ? -4.100 -4.712 7.212 1.00 97.75 90 THR A C 1
ATOM 681 O O . THR A 1 90 ? -3.731 -3.542 7.352 1.00 97.75 90 THR A O 1
ATOM 684 N N . VAL A 1 91 ? -5.151 -5.053 6.471 1.00 97.69 91 VAL A N 1
ATOM 685 C CA . VAL A 1 91 ? -6.035 -4.068 5.845 1.00 97.69 91 VAL A CA 1
ATOM 686 C C . VAL A 1 91 ? -6.956 -3.493 6.916 1.00 97.69 91 VAL A C 1
ATOM 688 O O . VAL A 1 91 ? -7.579 -4.232 7.684 1.00 97.69 91 VAL A O 1
ATOM 691 N N . LEU A 1 92 ? -7.034 -2.169 6.960 1.00 97.44 92 LEU A N 1
ATOM 692 C CA . LEU A 1 92 ? -7.906 -1.412 7.842 1.00 97.44 92 LEU A CA 1
ATOM 693 C C . LEU A 1 92 ? -8.982 -0.703 7.022 1.00 97.44 92 LEU A C 1
ATOM 695 O O . LEU A 1 92 ? -8.710 -0.217 5.920 1.00 97.44 92 LEU A O 1
ATOM 699 N N . LYS A 1 93 ? -10.175 -0.574 7.595 1.00 96.44 93 LYS A N 1
ATOM 700 C CA . LYS A 1 93 ? -11.235 0.304 7.081 1.00 96.44 93 LYS A CA 1
ATOM 701 C C . LYS A 1 93 ? -11.465 1.461 8.048 1.00 96.44 93 LYS A C 1
ATOM 703 O O . LYS A 1 93 ? -11.174 1.341 9.239 1.00 96.44 93 LYS A O 1
ATOM 708 N N . LEU A 1 94 ? -11.981 2.577 7.550 1.00 94.25 94 LEU A N 1
ATOM 709 C CA . LEU A 1 94 ? -12.417 3.668 8.420 1.00 94.25 94 LEU A CA 1
ATOM 710 C C . LEU A 1 94 ? -13.628 3.229 9.246 1.00 94.25 94 LEU A C 1
ATOM 712 O O . LEU A 1 94 ? -14.526 2.562 8.727 1.00 94.25 94 LEU A O 1
ATOM 716 N N . LYS A 1 95 ? -13.668 3.626 10.522 1.00 91.06 95 LYS A N 1
ATOM 717 C CA . LYS A 1 95 ? -14.913 3.568 11.302 1.00 91.06 95 LYS A CA 1
ATOM 718 C C . LYS A 1 95 ? -15.872 4.643 10.787 1.00 91.06 95 LYS A C 1
ATOM 720 O O . LYS A 1 95 ? -15.440 5.693 10.306 1.00 91.06 95 LYS A O 1
ATOM 725 N N . GLU A 1 96 ? -17.170 4.388 10.897 1.00 85.38 96 GLU A N 1
ATOM 726 C CA . GLU A 1 96 ? -18.208 5.353 10.524 1.00 85.38 96 GLU A CA 1
ATOM 727 C C . GLU A 1 96 ? -18.013 6.679 11.279 1.00 85.38 96 GLU A C 1
ATOM 729 O O . GLU A 1 96 ? -17.776 6.686 12.487 1.00 85.38 96 GLU A O 1
ATOM 734 N N . GLY A 1 97 ? -18.014 7.804 10.553 1.00 82.38 97 GLY A N 1
ATOM 735 C CA . GLY A 1 97 ? -17.712 9.131 11.115 1.00 82.38 97 GLY A CA 1
ATOM 736 C C . GLY A 1 97 ? -16.276 9.302 11.642 1.00 82.38 97 GLY A C 1
ATOM 737 O O . GLY A 1 97 ? -15.959 10.314 12.263 1.00 82.38 97 GLY A O 1
ATOM 738 N N . GLY A 1 98 ? -15.399 8.321 11.412 1.00 82.88 98 GLY A N 1
ATOM 739 C CA . GLY A 1 98 ? -14.054 8.264 11.975 1.00 82.88 98 GLY A CA 1
ATOM 740 C C . GLY A 1 98 ? -13.010 9.088 11.226 1.00 82.88 98 GLY A C 1
ATOM 741 O O . GLY A 1 98 ? -11.902 9.231 11.734 1.00 82.88 98 GLY A O 1
ATOM 742 N N . TRP A 1 99 ? -13.319 9.624 10.041 1.00 88.56 99 TRP A N 1
ATOM 743 C CA . TRP 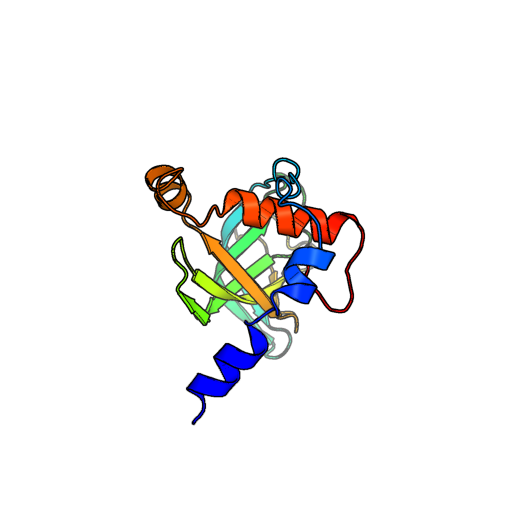A 1 99 ? -12.381 10.442 9.270 1.00 88.56 99 TRP A CA 1
ATOM 744 C C . TRP A 1 99 ? -12.315 11.873 9.809 1.00 88.56 99 TRP A C 1
ATOM 746 O O . TRP A 1 99 ? -13.316 12.586 9.820 1.00 88.56 99 TRP A O 1
ATOM 756 N N . LYS A 1 100 ? -11.122 12.306 10.230 1.00 82.38 100 LYS A N 1
ATOM 757 C CA . LYS A 1 100 ? -10.869 13.670 10.738 1.00 82.38 100 LYS A CA 1
ATOM 758 C C . LYS A 1 100 ? -9.784 14.410 9.949 1.00 82.38 100 LYS A C 1
ATOM 760 O O . LYS A 1 100 ? -9.263 15.425 10.409 1.00 82.38 100 LYS A O 1
ATOM 765 N N . GLY A 1 101 ? -9.428 13.896 8.772 1.00 78.38 101 GLY A N 1
ATOM 766 C CA . GLY A 1 101 ? -8.288 14.371 7.993 1.00 78.38 101 GLY A CA 1
ATOM 767 C C . GLY A 1 101 ? -6.937 13.916 8.554 1.00 78.38 101 GLY A C 1
ATOM 768 O O . GLY A 1 101 ? -6.837 13.345 9.642 1.00 78.38 101 GLY A O 1
ATOM 769 N N . HIS A 1 102 ? -5.870 14.194 7.804 1.00 66.88 102 HIS A N 1
ATOM 770 C CA . HIS A 1 102 ? -4.509 13.761 8.141 1.00 66.88 102 HIS A CA 1
ATOM 771 C C . HIS A 1 102 ? -3.979 14.366 9.462 1.00 66.88 102 HIS A C 1
ATOM 773 O O . HIS A 1 102 ? -3.214 13.707 10.168 1.00 66.88 102 HIS A O 1
ATOM 779 N N . ALA A 1 103 ? -4.400 15.587 9.809 1.00 63.41 103 ALA A N 1
ATOM 780 C CA . ALA A 1 103 ? -3.896 16.366 10.948 1.00 63.41 103 ALA A CA 1
ATOM 781 C C . ALA A 1 103 ? -4.966 16.680 12.016 1.00 63.41 103 ALA A C 1
ATOM 783 O O . ALA A 1 103 ? -4.767 17.556 12.858 1.00 63.41 103 ALA A O 1
ATOM 784 N N . GLY A 1 104 ? -6.118 16.004 11.974 1.00 58.44 104 GLY A N 1
ATOM 785 C CA . GLY A 1 104 ? -7.217 16.269 12.899 1.00 58.44 104 GLY A CA 1
ATOM 786 C C . GLY A 1 104 ? -6.868 15.920 14.357 1.00 58.44 104 GLY A C 1
ATOM 787 O O . GLY A 1 104 ? -6.250 14.878 14.605 1.00 58.44 104 GLY A O 1
ATOM 788 N N . PRO A 1 105 ? -7.281 16.732 15.349 1.00 50.97 105 PRO A N 1
ATOM 789 C CA . PRO A 1 105 ? -7.083 16.405 16.757 1.00 50.97 105 PRO A CA 1
ATOM 790 C C . PRO A 1 105 ? -7.777 15.080 17.119 1.00 50.97 105 PRO A C 1
ATOM 792 O O . PRO A 1 105 ? -8.969 14.878 16.872 1.00 50.97 105 PRO A O 1
ATOM 795 N N . GLY A 1 106 ? -7.002 14.155 17.693 1.00 60.75 106 GLY A N 1
ATOM 796 C CA . GLY A 1 106 ? -7.440 12.798 18.045 1.00 60.75 106 GLY A CA 1
ATOM 797 C C . GLY A 1 106 ? -7.281 11.744 16.941 1.00 60.75 106 GLY A C 1
ATOM 798 O O . GLY A 1 106 ? -7.515 10.574 17.224 1.00 60.75 106 GLY A O 1
ATOM 799 N N . GLY A 1 107 ? -6.854 12.131 15.730 1.00 70.81 107 GLY A N 1
ATOM 800 C CA . GLY A 1 107 ? -6.601 11.221 14.607 1.00 70.81 107 GLY A CA 1
ATOM 801 C C . GLY A 1 107 ? -7.858 10.552 14.033 1.00 70.81 107 GLY A C 1
ATOM 802 O O . GLY A 1 107 ? -8.920 10.521 14.658 1.00 70.81 107 GLY A O 1
ATOM 803 N N . SER A 1 108 ? -7.747 10.026 12.811 1.00 79.56 108 SER A N 1
ATOM 804 C CA . SER A 1 108 ? -8.811 9.209 12.217 1.00 79.56 108 SER A CA 1
ATOM 805 C C . SER A 1 108 ? -8.903 7.846 12.913 1.00 79.56 108 SER A C 1
ATOM 807 O O . SER A 1 108 ? -7.873 7.256 13.250 1.00 79.56 108 SER A O 1
ATOM 809 N N . ALA A 1 109 ? -10.124 7.347 13.117 1.00 86.38 109 ALA A N 1
ATOM 810 C CA . ALA A 1 109 ? -10.383 6.068 13.776 1.00 86.38 109 ALA A CA 1
ATOM 811 C C . ALA A 1 109 ? -10.551 4.937 12.754 1.00 86.38 109 ALA A C 1
ATOM 813 O O . ALA A 1 109 ? -11.365 5.026 11.829 1.00 86.38 109 ALA A O 1
ATOM 814 N N . TRP A 1 110 ? -9.800 3.858 12.953 1.00 94.56 110 TRP A N 1
ATOM 815 C CA . TRP A 1 110 ? -9.738 2.729 12.028 1.00 94.56 110 TRP A CA 1
ATOM 816 C C . TRP A 1 110 ? -10.202 1.436 12.685 1.00 94.56 110 TRP A C 1
ATOM 818 O O . TRP A 1 110 ? -10.146 1.287 13.904 1.00 94.56 110 TRP A O 1
ATOM 828 N N . GLU A 1 111 ? -10.614 0.479 11.866 1.00 96.50 111 GLU A N 1
ATOM 829 C CA . GLU A 1 111 ? -11.019 -0.859 12.282 1.00 96.50 111 GLU A CA 1
ATOM 830 C C . GLU A 1 111 ? -10.227 -1.921 11.515 1.00 96.50 111 GLU A C 1
ATOM 832 O O . GLU A 1 111 ? -10.061 -1.832 10.293 1.00 96.50 111 GLU A O 1
ATOM 837 N N . VAL A 1 112 ? -9.743 -2.933 12.240 1.00 97.12 112 VAL A N 1
ATOM 838 C CA . VAL A 1 112 ? -9.092 -4.117 11.671 1.00 97.12 112 VAL A CA 1
ATOM 839 C C . VAL A 1 112 ? -10.090 -4.912 10.837 1.00 97.12 112 VAL A C 1
ATOM 841 O O . VAL A 1 112 ? -11.200 -5.203 11.277 1.00 97.12 112 VAL A O 1
ATOM 844 N N . THR A 1 113 ? -9.662 -5.329 9.649 1.00 97.56 113 THR A N 1
ATOM 845 C CA . THR A 1 113 ? -10.390 -6.307 8.834 1.00 97.56 113 THR A CA 1
ATOM 846 C C . THR A 1 113 ? -9.672 -7.659 8.852 1.00 97.56 113 THR A C 1
ATOM 848 O O . THR A 1 113 ? -8.531 -7.767 9.302 1.00 97.56 113 THR A O 1
ATOM 851 N N . SER A 1 114 ? -10.309 -8.700 8.314 1.00 95.75 114 SER A N 1
ATOM 852 C CA . SER A 1 114 ? -9.648 -9.985 8.041 1.00 95.75 114 SER A CA 1
ATOM 853 C C . SER A 1 114 ? -8.699 -9.938 6.833 1.00 95.75 114 SER A C 1
ATOM 855 O O . SER A 1 114 ? -7.990 -10.909 6.570 1.00 95.75 114 SER A O 1
ATOM 857 N N . GLY A 1 115 ? -8.683 -8.829 6.086 1.00 96.62 115 GLY A N 1
ATOM 858 C CA . GLY A 1 115 ? -7.864 -8.661 4.896 1.00 96.62 115 GLY A CA 1
ATOM 859 C C . GLY A 1 115 ? -6.381 -8.542 5.231 1.00 96.62 115 GLY A C 1
ATOM 860 O O . GLY A 1 115 ? -5.974 -7.766 6.098 1.00 96.62 115 GLY A O 1
ATOM 861 N N . LEU A 1 116 ? -5.561 -9.276 4.484 1.00 96.19 116 LEU A N 1
ATOM 862 C CA . LEU A 1 116 ? -4.108 -9.173 4.513 1.00 96.19 116 LEU A CA 1
ATOM 863 C C . LEU A 1 116 ? -3.600 -8.716 3.150 1.00 96.19 116 LEU A C 1
ATOM 865 O O . LEU A 1 116 ? -4.142 -9.095 2.115 1.00 96.19 116 LEU A O 1
ATOM 869 N N . ALA A 1 117 ? -2.534 -7.925 3.159 1.00 95.69 117 ALA A N 1
ATOM 870 C CA . ALA A 1 117 ? -1.861 -7.472 1.949 1.00 95.69 117 ALA A CA 1
ATOM 871 C C . ALA A 1 117 ? -0.345 -7.641 2.078 1.00 95.69 117 ALA A C 1
ATOM 873 O O . ALA 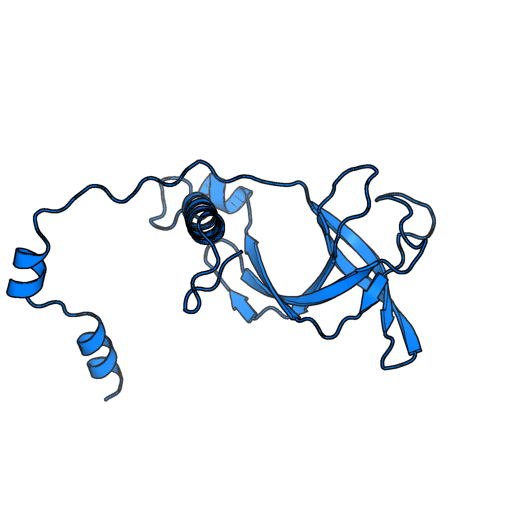A 1 117 ? 0.215 -7.592 3.175 1.00 95.69 117 ALA A O 1
ATOM 874 N N . ALA A 1 118 ? 0.336 -7.809 0.949 1.00 95.12 118 ALA A N 1
ATOM 875 C CA . ALA A 1 118 ? 1.779 -7.642 0.864 1.00 95.12 118 ALA A CA 1
ATOM 876 C C . ALA A 1 118 ? 2.066 -6.279 0.234 1.00 95.12 118 ALA A C 1
ATOM 878 O O . ALA A 1 118 ? 1.497 -5.945 -0.800 1.00 95.12 118 ALA A O 1
ATOM 879 N N . VAL A 1 119 ? 2.955 -5.497 0.845 1.00 94.56 119 VAL A N 1
ATOM 880 C CA . VAL A 1 119 ? 3.392 -4.215 0.285 1.00 94.56 119 VAL A CA 1
ATOM 881 C C . VAL A 1 119 ? 4.882 -4.270 -0.014 1.00 94.56 119 VAL A C 1
ATOM 883 O O . VAL A 1 119 ? 5.680 -4.669 0.842 1.00 94.56 119 VAL A O 1
ATOM 886 N N . LYS A 1 120 ? 5.263 -3.868 -1.227 1.00 94.19 120 LYS A N 1
ATOM 887 C CA . LYS A 1 120 ? 6.657 -3.631 -1.606 1.00 94.19 120 LYS A CA 1
ATOM 888 C C . LYS A 1 120 ? 6.975 -2.164 -1.320 1.00 94.19 120 LYS A C 1
ATOM 890 O O . LYS A 1 120 ? 6.409 -1.270 -1.933 1.00 94.19 120 LYS A O 1
ATOM 895 N N . ILE A 1 121 ? 7.847 -1.924 -0.347 1.00 94.19 121 ILE A N 1
ATOM 896 C CA . ILE A 1 121 ? 8.323 -0.593 0.043 1.00 94.19 121 ILE A CA 1
ATOM 897 C C . ILE A 1 121 ? 9.691 -0.400 -0.588 1.00 94.19 121 ILE A C 1
ATOM 899 O O . ILE A 1 121 ? 10.562 -1.257 -0.416 1.00 94.19 121 ILE A O 1
ATOM 903 N N . MET A 1 122 ? 9.877 0.717 -1.283 1.00 93.75 122 MET A N 1
ATOM 904 C CA . MET A 1 122 ? 11.110 1.038 -1.995 1.00 93.75 122 MET A CA 1
ATOM 905 C C . MET A 1 122 ? 11.612 2.426 -1.599 1.00 93.75 122 MET A C 1
ATOM 907 O O . MET A 1 122 ? 10.811 3.300 -1.267 1.00 93.75 122 MET A O 1
ATOM 911 N N . ASP A 1 123 ? 12.930 2.609 -1.602 1.00 92.06 123 ASP A N 1
ATOM 912 C CA . ASP A 1 123 ? 13.579 3.880 -1.280 1.00 92.06 123 ASP A CA 1
ATOM 913 C C . ASP A 1 123 ? 13.872 4.666 -2.561 1.00 92.06 123 ASP A C 1
ATOM 915 O O . ASP A 1 123 ? 14.667 4.244 -3.402 1.00 92.06 123 ASP A O 1
ATOM 919 N N . TRP A 1 124 ? 13.231 5.826 -2.699 1.00 90.19 124 TRP A N 1
ATOM 920 C CA . TRP A 1 124 ? 13.380 6.677 -3.874 1.00 90.19 124 TRP A CA 1
ATOM 921 C C . TRP A 1 124 ? 14.793 7.246 -4.026 1.00 90.19 124 TRP A C 1
ATOM 923 O O . TRP A 1 124 ? 15.268 7.406 -5.151 1.00 90.19 124 TRP A O 1
ATOM 933 N N . ASN A 1 125 ? 15.490 7.516 -2.920 1.00 91.25 125 ASN A N 1
ATOM 934 C CA . ASN A 1 125 ? 16.862 8.015 -2.975 1.00 91.25 125 ASN A CA 1
ATOM 935 C C . ASN A 1 125 ? 17.786 6.931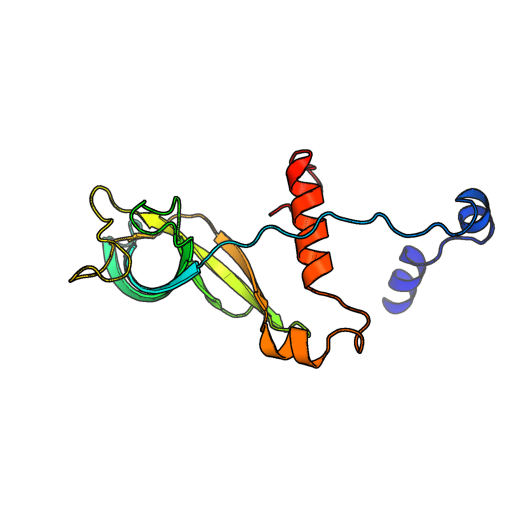 -3.535 1.00 91.25 125 ASN A C 1
ATOM 937 O O . ASN A 1 125 ? 18.505 7.183 -4.499 1.00 91.25 125 ASN A O 1
ATOM 941 N N . ALA A 1 126 ? 17.666 5.701 -3.025 1.00 90.00 126 ALA A N 1
ATOM 942 C CA . ALA A 1 126 ? 18.426 4.557 -3.527 1.00 90.00 126 ALA A CA 1
ATOM 943 C C . ALA A 1 126 ? 18.131 4.263 -5.010 1.00 90.00 126 ALA A C 1
ATOM 945 O O . ALA A 1 126 ? 19.045 3.957 -5.776 1.00 90.00 126 ALA A O 1
ATOM 946 N N . ILE A 1 127 ? 16.866 4.386 -5.432 1.00 90.62 127 ILE A N 1
ATOM 947 C CA . ILE A 1 127 ? 16.474 4.244 -6.844 1.00 90.62 127 ILE A CA 1
ATOM 948 C C . ILE A 1 127 ? 17.171 5.300 -7.707 1.00 90.62 127 ILE A C 1
ATOM 950 O O . ILE A 1 127 ? 17.727 4.969 -8.753 1.00 90.62 127 ILE A O 1
ATOM 954 N N . ASN A 1 128 ? 17.165 6.565 -7.284 1.00 89.62 128 ASN A N 1
ATOM 955 C CA . ASN A 1 128 ? 17.766 7.645 -8.064 1.00 89.62 128 ASN A CA 1
ATOM 956 C C . ASN A 1 128 ? 19.292 7.540 -8.136 1.00 89.62 128 ASN A C 1
ATOM 958 O O . ASN A 1 128 ? 19.858 7.757 -9.205 1.00 89.62 128 ASN A O 1
ATOM 962 N N . GLU A 1 129 ? 19.952 7.163 -7.042 1.00 89.69 129 GLU A N 1
ATOM 963 C CA . GLU A 1 129 ? 21.408 6.969 -6.997 1.00 89.69 129 GLU A CA 1
ATOM 964 C C . GLU A 1 129 ? 21.891 5.860 -7.946 1.00 89.69 129 GLU A C 1
ATOM 966 O O . GLU A 1 129 ? 22.969 5.961 -8.540 1.00 89.69 129 GLU A O 1
ATOM 971 N N . MET A 1 130 ? 21.084 4.809 -8.109 1.00 86.12 130 MET A N 1
ATOM 972 C CA . MET A 1 130 ? 21.406 3.636 -8.928 1.00 86.12 130 MET A CA 1
ATOM 973 C C . MET A 1 130 ? 20.790 3.678 -10.331 1.00 86.12 130 MET A C 1
ATOM 975 O O . MET A 1 130 ? 20.979 2.742 -11.116 1.00 86.12 130 MET A O 1
ATOM 979 N N . ARG A 1 131 ? 20.069 4.751 -10.676 1.00 85.25 131 ARG A N 1
ATOM 980 C CA . ARG A 1 131 ? 19.392 4.892 -11.968 1.00 85.25 131 ARG A CA 1
ATOM 981 C C . ARG A 1 131 ? 20.400 4.775 -13.115 1.00 85.25 131 ARG A C 1
ATOM 983 O O . ARG A 1 131 ? 21.417 5.465 -13.142 1.00 85.25 131 ARG A O 1
ATOM 990 N N . GLY A 1 132 ? 20.118 3.877 -14.060 1.00 83.12 132 GLY A N 1
ATOM 991 C CA . GLY A 1 132 ? 20.992 3.597 -15.207 1.00 83.12 132 GLY A CA 1
ATOM 992 C C . GLY A 1 132 ? 22.291 2.853 -14.867 1.00 83.12 132 GLY A C 1
ATOM 993 O O . GLY A 1 132 ? 23.114 2.645 -15.754 1.00 83.12 132 GLY A O 1
ATOM 994 N N . ARG A 1 133 ? 22.493 2.451 -13.604 1.00 85.81 133 ARG A N 1
ATOM 995 C CA . ARG A 1 133 ? 23.670 1.695 -13.134 1.00 85.81 133 ARG A CA 1
ATOM 996 C C . ARG A 1 133 ? 23.338 0.264 -12.718 1.00 85.81 133 ARG A C 1
ATOM 998 O O . ARG A 1 133 ? 24.246 -0.514 -12.443 1.00 85.81 133 ARG A O 1
ATOM 1005 N N . HIS A 1 134 ? 22.055 -0.073 -12.647 1.00 83.12 134 HIS A N 1
ATOM 1006 C CA . HIS A 1 134 ? 21.559 -1.387 -12.268 1.00 83.12 134 HIS A CA 1
ATOM 1007 C C . HIS A 1 134 ? 20.606 -1.924 -13.344 1.00 83.12 134 HIS A C 1
ATOM 1009 O O . HIS A 1 134 ? 19.945 -1.142 -14.026 1.00 83.12 134 HIS A O 1
ATOM 1015 N N . VAL A 1 135 ? 20.557 -3.251 -13.509 1.00 84.06 135 VAL A N 1
ATOM 1016 C CA . VAL A 1 135 ? 19.678 -3.910 -14.495 1.00 84.06 135 VAL A CA 1
ATOM 1017 C C . VAL A 1 135 ? 18.202 -3.837 -14.093 1.00 84.06 135 VAL A C 1
ATOM 1019 O O . VAL A 1 135 ? 17.332 -3.701 -14.946 1.00 84.06 135 VAL A O 1
ATOM 1022 N N . GLU A 1 136 ? 17.918 -3.896 -12.790 1.00 83.56 136 GLU A N 1
ATOM 1023 C CA . GLU A 1 136 ? 16.576 -3.640 -12.259 1.00 83.56 136 GLU A CA 1
ATOM 1024 C C . GLU A 1 136 ? 16.241 -2.146 -12.299 1.00 83.56 136 GLU A C 1
ATOM 1026 O O . GLU A 1 136 ? 17.025 -1.310 -11.842 1.00 83.56 136 GLU A O 1
ATOM 1031 N N . ASP A 1 137 ? 15.030 -1.847 -12.764 1.00 88.31 137 ASP A N 1
ATOM 1032 C CA . ASP A 1 137 ? 14.432 -0.517 -12.779 1.00 88.31 137 ASP A CA 1
ATOM 1033 C C . ASP A 1 137 ? 13.053 -0.579 -12.098 1.00 88.31 137 ASP A C 1
ATOM 1035 O O . ASP A 1 137 ? 12.061 -0.962 -12.729 1.00 88.31 137 ASP A O 1
ATOM 1039 N N . PRO A 1 138 ? 12.961 -0.216 -10.805 1.00 90.00 138 PRO A N 1
ATOM 1040 C CA . PRO A 1 138 ? 11.705 -0.286 -10.063 1.00 90.00 138 PRO A CA 1
ATOM 1041 C C . PRO A 1 138 ? 10.581 0.578 -10.631 1.00 90.00 138 PRO A C 1
ATOM 1043 O O . PRO A 1 138 ? 9.413 0.298 -10.368 1.00 90.00 138 PRO A O 1
ATOM 1046 N N . VAL A 1 139 ? 10.901 1.621 -11.404 1.00 89.69 139 VAL A N 1
ATOM 1047 C CA . VAL A 1 139 ? 9.878 2.450 -12.055 1.00 89.69 139 VAL A CA 1
ATOM 1048 C C . VAL A 1 139 ? 9.191 1.639 -13.151 1.00 89.69 139 VAL A C 1
ATOM 1050 O O . VAL A 1 139 ? 7.962 1.575 -13.181 1.00 89.69 139 VAL A O 1
ATOM 1053 N N . LYS A 1 140 ? 9.970 0.924 -13.973 1.00 89.19 140 LYS A N 1
ATOM 1054 C CA . LYS A 1 140 ? 9.428 0.016 -14.996 1.00 89.19 140 LYS A CA 1
ATOM 1055 C C . LYS A 1 140 ? 8.625 -1.132 -14.397 1.00 89.19 140 LYS A C 1
ATOM 1057 O O . LYS A 1 140 ? 7.627 -1.530 -14.988 1.00 89.19 140 LYS A O 1
ATOM 1062 N N . GLU A 1 141 ? 9.018 -1.645 -13.230 1.00 89.19 141 GLU A N 1
ATOM 1063 C CA . GLU A 1 141 ? 8.224 -2.658 -12.523 1.00 89.19 141 GLU A CA 1
ATOM 1064 C C . GLU A 1 141 ? 6.828 -2.130 -12.162 1.00 89.19 141 GLU A C 1
ATOM 1066 O O . GLU A 1 141 ? 5.835 -2.814 -12.401 1.00 89.19 141 GLU A O 1
ATOM 1071 N N . VAL A 1 142 ? 6.732 -0.908 -11.620 1.00 90.56 142 VAL A N 1
ATOM 1072 C CA . VAL A 1 142 ? 5.435 -0.290 -11.292 1.00 90.56 142 VAL A CA 1
ATOM 1073 C C . VAL A 1 142 ? 4.607 -0.072 -12.560 1.00 90.56 142 VAL A C 1
ATOM 1075 O O . VAL A 1 142 ? 3.423 -0.412 -12.565 1.00 90.56 142 VAL A O 1
ATOM 1078 N N . SER A 1 143 ? 5.222 0.419 -13.640 1.00 90.75 143 SER A N 1
ATOM 1079 C CA . SER A 1 143 ? 4.554 0.577 -14.938 1.00 90.75 143 SER A CA 1
ATOM 1080 C C . SER A 1 143 ? 4.006 -0.740 -15.479 1.00 90.75 143 SER A C 1
ATOM 1082 O O . SER A 1 143 ? 2.852 -0.799 -15.898 1.00 90.75 143 SER A O 1
ATOM 1084 N N . ALA A 1 144 ? 4.805 -1.809 -15.440 1.00 89.62 144 ALA A N 1
ATOM 1085 C CA . ALA A 1 144 ? 4.396 -3.130 -15.903 1.00 89.62 144 ALA A CA 1
ATOM 1086 C C . ALA A 1 144 ? 3.215 -3.668 -15.084 1.00 89.62 144 ALA A C 1
ATOM 1088 O O . ALA A 1 144 ? 2.230 -4.135 -15.651 1.00 89.62 144 ALA A O 1
ATOM 1089 N N . MET A 1 145 ? 3.280 -3.550 -13.754 1.00 89.31 145 MET A N 1
ATOM 1090 C CA . MET A 1 145 ? 2.206 -3.991 -12.861 1.00 89.31 145 MET A CA 1
ATOM 1091 C C . MET A 1 145 ? 0.898 -3.239 -13.133 1.00 89.31 145 MET A C 1
ATOM 1093 O O . MET A 1 145 ? -0.148 -3.868 -13.268 1.00 89.31 145 MET A O 1
ATOM 1097 N N . GLN A 1 146 ? 0.956 -1.911 -13.283 1.00 90.25 146 GLN A N 1
ATOM 1098 C CA . GLN A 1 146 ? -0.225 -1.105 -13.612 1.00 90.25 146 GLN A CA 1
ATOM 1099 C C . GLN A 1 146 ? -0.783 -1.436 -14.998 1.00 90.25 146 GLN A C 1
ATOM 1101 O O . GLN A 1 146 ? -2.000 -1.518 -15.165 1.00 90.25 146 GLN A O 1
ATOM 1106 N N . TYR A 1 147 ? 0.088 -1.666 -15.984 1.00 88.50 147 TYR A N 1
ATOM 1107 C CA . TYR A 1 147 ? -0.323 -2.080 -17.323 1.00 88.50 147 TYR A CA 1
ATOM 1108 C C . TYR A 1 147 ? -1.083 -3.411 -17.285 1.00 88.50 147 TYR A C 1
ATOM 1110 O O . TYR A 1 147 ? -2.165 -3.517 -17.866 1.00 88.50 147 TYR A O 1
ATOM 1118 N N . ILE A 1 148 ? -0.570 -4.393 -16.538 1.00 86.62 148 ILE A N 1
ATOM 1119 C CA . ILE A 1 148 ? -1.235 -5.686 -16.338 1.00 86.62 148 ILE A CA 1
ATOM 1120 C C . ILE A 1 148 ? -2.596 -5.493 -15.649 1.00 86.62 148 ILE A C 1
ATOM 1122 O O . ILE A 1 148 ? -3.584 -6.043 -16.128 1.00 86.62 148 ILE A O 1
ATOM 1126 N N . SER A 1 149 ? -2.684 -4.668 -14.597 1.00 84.50 149 SER A N 1
ATOM 1127 C CA . SER A 1 149 ? -3.955 -4.382 -13.907 1.00 84.50 149 SER A CA 1
ATOM 1128 C C . SER A 1 149 ? -4.989 -3.674 -14.797 1.00 84.50 149 SER A C 1
ATOM 1130 O O . SER A 1 149 ? -6.191 -3.894 -14.643 1.00 84.50 149 SER A O 1
ATOM 1132 N N . SER A 1 150 ? -4.549 -2.813 -15.723 1.00 80.31 150 SER A N 1
ATOM 1133 C CA . SER A 1 150 ? -5.438 -1.945 -16.515 1.00 80.31 150 SER A CA 1
ATOM 1134 C C . SER A 1 150 ? -6.314 -2.687 -17.531 1.00 80.31 150 SER A C 1
ATOM 1136 O O . SER A 1 150 ? -7.412 -2.226 -17.839 1.00 80.31 150 SER A O 1
ATOM 1138 N N . ASN A 1 151 ? -5.877 -3.859 -18.001 1.00 74.06 151 ASN A N 1
ATOM 1139 C CA . ASN A 1 151 ? -6.610 -4.685 -18.970 1.00 74.06 151 ASN A CA 1
ATOM 1140 C C . ASN A 1 151 ? -7.484 -5.766 -18.302 1.00 74.06 151 ASN A C 1
ATOM 1142 O O . ASN A 1 151 ? -7.943 -6.698 -18.964 1.00 74.06 151 ASN A O 1
ATOM 1146 N N . GLY A 1 152 ? -7.732 -5.630 -16.995 1.00 69.88 152 GLY A N 1
ATOM 1147 C CA . GLY A 1 152 ? -8.445 -6.607 -16.177 1.00 69.88 152 GLY A CA 1
ATOM 1148 C C . GLY A 1 152 ? -7.498 -7.547 -15.428 1.00 69.88 152 GLY A C 1
ATOM 1149 O O . GLY A 1 152 ? -6.369 -7.797 -15.841 1.00 69.88 152 GLY A O 1
ATOM 1150 N N . ILE A 1 153 ? -7.966 -8.079 -14.297 1.00 74.38 153 ILE A N 1
ATOM 1151 C CA . ILE A 1 153 ? -7.175 -8.988 -13.460 1.00 74.38 153 ILE A CA 1
ATOM 1152 C C . ILE A 1 153 ? -7.063 -10.337 -14.173 1.00 74.38 153 ILE A C 1
ATOM 1154 O O . ILE A 1 153 ? -8.045 -11.074 -14.280 1.00 74.38 153 ILE A O 1
ATOM 1158 N N . HIS A 1 154 ? -5.862 -10.683 -14.637 1.00 79.75 154 HIS A N 1
ATOM 1159 C CA . HIS A 1 154 ? -5.604 -12.024 -15.148 1.00 79.75 154 HIS A CA 1
ATOM 1160 C C . HIS A 1 154 ? -5.606 -13.024 -13.975 1.00 79.75 154 HIS A C 1
ATOM 1162 O O . HIS A 1 154 ? -4.880 -12.812 -13.003 1.00 79.75 154 HIS A O 1
ATOM 1168 N N . PRO A 1 155 ? -6.352 -14.145 -14.038 1.00 84.00 155 PRO A N 1
ATOM 1169 C CA . PRO A 1 155 ? -6.561 -15.034 -12.886 1.00 84.00 155 PRO A CA 1
ATOM 1170 C C . PRO A 1 155 ? -5.270 -15.655 -12.332 1.00 84.00 155 PRO A C 1
ATOM 1172 O O . PRO A 1 155 ? -5.212 -16.022 -11.163 1.00 84.00 155 PRO A O 1
ATOM 1175 N N . ASN A 1 156 ? -4.231 -15.749 -13.167 1.00 86.00 156 ASN A N 1
ATOM 1176 C CA . ASN A 1 156 ? -2.941 -16.343 -12.808 1.00 86.00 156 ASN A CA 1
ATOM 1177 C C . ASN A 1 156 ? -1.832 -15.310 -12.548 1.00 86.00 156 ASN A C 1
ATOM 1179 O O . ASN A 1 156 ? -0.679 -15.699 -12.380 1.00 86.00 156 ASN A O 1
ATOM 1183 N N . VAL A 1 157 ? -2.141 -14.008 -12.557 1.00 83.12 157 VAL A N 1
ATOM 1184 C CA . VAL A 1 157 ? -1.147 -12.951 -12.322 1.00 83.12 157 VAL A CA 1
ATOM 1185 C C . VAL A 1 157 ? -1.619 -12.056 -11.188 1.00 83.12 157 VAL A C 1
ATOM 1187 O O . VAL A 1 157 ? -2.725 -11.521 -11.208 1.00 83.12 157 VAL A O 1
ATOM 1190 N N . MET A 1 158 ? -0.763 -11.880 -10.182 1.00 80.06 158 MET A N 1
ATOM 1191 C CA . MET A 1 158 ? -1.028 -10.928 -9.112 1.00 80.06 158 MET A CA 1
ATOM 1192 C C . MET A 1 158 ? -0.969 -9.512 -9.683 1.00 80.06 158 MET A C 1
ATOM 1194 O O . MET A 1 158 ? 0.061 -9.096 -10.205 1.00 80.06 158 MET A O 1
ATOM 1198 N N . CYS A 1 159 ? -2.079 -8.795 -9.576 1.00 76.19 159 CYS A N 1
ATOM 1199 C CA . CYS A 1 159 ? -2.236 -7.426 -10.050 1.00 76.19 159 CYS A CA 1
ATOM 1200 C C . CYS A 1 159 ? -2.195 -6.454 -8.857 1.00 76.19 159 CYS A C 1
ATOM 1202 O O . CYS A 1 159 ? -2.443 -6.866 -7.717 1.00 76.19 159 CYS A O 1
ATOM 1204 N N . CYS A 1 160 ? -1.848 -5.190 -9.110 1.00 71.06 160 CYS A N 1
ATOM 1205 C CA . CYS A 1 160 ? -1.947 -4.105 -8.128 1.00 71.06 160 CYS A CA 1
ATOM 1206 C C . CYS A 1 160 ? -3.331 -3.450 -8.121 1.00 71.06 160 CYS A C 1
ATOM 1208 O O . CYS A 1 160 ? -3.970 -3.420 -9.200 1.00 71.06 160 CYS A O 1
#

Organism: NCBI:txid49249